Protein AF-I3S6Y7-F1 (afdb_monomer_lite)

Foldseek 3Di:
DDDDDDQDPPDDDDDDDDDDDPDDDDDDDDDDDDPDDDPPCVVVQVVCQVVFVFHKDKDKDWDWDWDCPDVPDDTDIDIKIKIKIKTFHNDQDPVVRGTDIDMDMDIDD

Radius of gyration: 18.27 Å; chains: 1; bounding box: 38×34×53 Å

Structure (mmCIF, N/CA/C/O backbone):
data_AF-I3S6Y7-F1
#
_entry.id   AF-I3S6Y7-F1
#
loop_
_atom_site.group_PDB
_atom_site.id
_atom_site.type_symbol
_atom_site.label_atom_id
_atom_site.label_alt_id
_atom_site.label_comp_id
_atom_site.label_asym_id
_atom_site.label_entity_id
_atom_site.label_seq_id
_atom_site.pdbx_PDB_ins_code
_atom_site.Cartn_x
_atom_site.Cartn_y
_atom_site.Cartn_z
_atom_site.occupancy
_atom_site.B_iso_or_equiv
_atom_site.auth_seq_id
_atom_site.auth_comp_id
_atom_site.auth_asym_id
_atom_site.auth_atom_id
_atom_site.pdbx_PDB_model_num
ATOM 1 N N . MET A 1 1 ? -1.030 -21.006 -26.468 1.00 32.84 1 MET A N 1
ATOM 2 C CA . MET A 1 1 ? -0.659 -21.327 -25.074 1.00 32.84 1 MET A CA 1
ATOM 3 C C . MET A 1 1 ? -0.646 -20.015 -24.320 1.00 32.84 1 MET A C 1
ATOM 5 O O . MET A 1 1 ? 0.262 -19.224 -24.532 1.00 32.84 1 MET A O 1
ATOM 9 N N . ASP A 1 2 ? -1.675 -19.762 -23.518 1.00 32.28 2 ASP A N 1
ATOM 10 C CA . ASP A 1 2 ? -1.794 -18.547 -22.711 1.00 32.28 2 ASP A CA 1
ATOM 11 C C . ASP A 1 2 ? -1.371 -18.863 -21.280 1.00 32.28 2 ASP A C 1
ATOM 13 O O . ASP A 1 2 ? -2.094 -19.508 -20.522 1.00 32.28 2 ASP A O 1
ATOM 17 N N . MET A 1 3 ? -0.164 -18.440 -20.925 1.00 36.00 3 MET A N 1
ATOM 18 C CA . MET A 1 3 ? 0.375 -18.588 -19.580 1.00 36.00 3 MET A CA 1
ATOM 19 C C . MET A 1 3 ? -0.052 -17.360 -18.767 1.00 36.00 3 MET A C 1
ATOM 21 O O . MET A 1 3 ? 0.572 -16.303 -18.838 1.00 36.00 3 MET A O 1
ATOM 25 N N . LYS A 1 4 ? -1.175 -17.467 -18.044 1.00 41.47 4 LYS A N 1
ATOM 26 C CA . LYS A 1 4 ? -1.657 -16.410 -17.143 1.00 41.47 4 LYS A CA 1
ATOM 27 C C . LYS A 1 4 ? -1.068 -16.626 -15.754 1.00 41.47 4 LYS A C 1
ATOM 29 O O . LYS A 1 4 ? -1.542 -17.474 -15.004 1.00 41.47 4 LYS A O 1
ATOM 34 N N . PHE A 1 5 ? -0.056 -15.841 -15.402 1.00 52.81 5 PHE A N 1
ATOM 35 C CA . PHE A 1 5 ? 0.326 -15.679 -14.005 1.00 52.81 5 PHE A CA 1
ATOM 36 C C . PHE A 1 5 ? -0.802 -14.904 -13.314 1.00 52.81 5 PHE A C 1
ATOM 38 O O . PHE A 1 5 ? -1.088 -13.760 -13.664 1.00 52.81 5 PHE A O 1
ATOM 45 N N . SER A 1 6 ? -1.512 -15.562 -12.400 1.00 57.75 6 SER A N 1
ATOM 46 C CA . SER A 1 6 ? -2.503 -14.924 -11.533 1.00 57.75 6 SER A CA 1
ATOM 47 C C . SER A 1 6 ? -1.855 -13.832 -10.670 1.00 57.75 6 SER A C 1
ATOM 49 O O . SER A 1 6 ? -0.631 -13.713 -10.613 1.00 57.75 6 SER A O 1
ATOM 51 N N . ILE A 1 7 ? -2.667 -13.053 -9.949 1.00 64.19 7 ILE A N 1
ATOM 52 C CA . ILE A 1 7 ? -2.174 -12.171 -8.883 1.00 64.19 7 ILE A CA 1
ATOM 53 C C . ILE A 1 7 ? -1.514 -13.067 -7.825 1.00 64.19 7 ILE A C 1
ATOM 55 O O . ILE A 1 7 ? -2.201 -13.739 -7.059 1.00 64.19 7 ILE A O 1
ATOM 59 N N . LEU A 1 8 ? -0.184 -13.143 -7.842 1.00 65.44 8 LEU A N 1
ATOM 60 C CA . LEU A 1 8 ? 0.592 -13.934 -6.895 1.00 65.44 8 LEU A CA 1
ATOM 61 C C . LEU A 1 8 ? 0.968 -13.033 -5.718 1.00 65.44 8 LEU A C 1
ATOM 63 O O . LEU A 1 8 ? 1.737 -12.088 -5.915 1.00 65.44 8 LEU A O 1
ATOM 67 N N . PRO A 1 9 ? 0.450 -13.283 -4.505 1.00 66.12 9 PRO A N 1
ATOM 68 C CA . PRO A 1 9 ? 0.912 -12.556 -3.338 1.00 66.12 9 PRO A CA 1
ATOM 69 C C . PRO A 1 9 ? 2.360 -12.971 -3.053 1.00 66.12 9 PRO A C 1
ATOM 71 O O . PRO A 1 9 ? 2.636 -14.126 -2.742 1.00 66.12 9 PRO A O 1
ATOM 74 N N . PHE A 1 10 ? 3.295 -12.036 -3.206 1.00 66.31 10 PHE A N 1
ATOM 75 C CA . PHE A 1 10 ? 4.732 -12.299 -3.055 1.00 66.31 10 PHE A CA 1
ATOM 76 C C . PHE A 1 10 ? 5.337 -11.648 -1.804 1.00 66.31 10 PHE A C 1
ATOM 78 O O . PHE A 1 10 ? 6.492 -11.910 -1.475 1.00 66.31 10 PHE A O 1
ATOM 85 N N . ALA A 1 11 ? 4.575 -10.805 -1.104 1.00 68.31 11 ALA A N 1
ATOM 86 C CA . ALA A 1 11 ? 4.994 -10.155 0.128 1.00 68.31 11 ALA A CA 1
ATOM 87 C C . ALA A 1 11 ? 3.795 -9.934 1.055 1.00 68.31 11 ALA A C 1
ATOM 89 O O . ALA A 1 11 ? 2.720 -9.533 0.612 1.00 68.31 11 ALA A O 1
ATOM 90 N N . PHE A 1 12 ? 4.014 -10.160 2.348 1.00 73.31 12 PHE A N 1
ATOM 91 C CA . PHE A 1 12 ? 3.071 -9.848 3.414 1.00 73.31 12 PHE A CA 1
ATOM 92 C C . PHE A 1 12 ? 3.807 -9.059 4.491 1.00 73.31 12 PHE A C 1
ATOM 94 O O . PHE A 1 12 ? 4.959 -9.355 4.808 1.00 73.31 12 PHE A O 1
ATOM 101 N N . SER A 1 13 ? 3.143 -8.057 5.050 1.00 72.44 13 SER A N 1
ATOM 102 C CA . SER A 1 13 ? 3.663 -7.275 6.164 1.00 72.44 13 SER A CA 1
ATOM 103 C C . SER A 1 13 ? 2.517 -6.959 7.112 1.00 72.44 13 SER A C 1
ATOM 105 O O . SER A 1 13 ? 1.436 -6.578 6.664 1.00 72.44 13 SER A O 1
ATOM 107 N N . ASN A 1 14 ? 2.764 -7.138 8.407 1.00 77.44 14 ASN A N 1
ATOM 108 C CA . ASN A 1 14 ? 1.854 -6.729 9.467 1.00 77.44 14 ASN A CA 1
ATOM 109 C C . ASN A 1 14 ? 2.458 -5.503 10.150 1.00 77.44 14 ASN A C 1
ATOM 111 O O . ASN A 1 14 ? 3.606 -5.544 10.594 1.00 77.44 14 ASN A O 1
ATOM 115 N N . GLY A 1 15 ? 1.693 -4.415 10.195 1.00 73.25 15 GLY A N 1
ATOM 116 C CA . GLY A 1 15 ? 2.075 -3.199 10.905 1.00 73.25 15 GLY A CA 1
ATOM 117 C C . GLY A 1 15 ? 1.716 -3.261 12.393 1.00 73.25 15 GLY A C 1
ATOM 118 O O . GLY A 1 15 ? 0.918 -4.111 12.795 1.00 73.25 15 GLY A O 1
ATOM 119 N N . PRO A 1 16 ? 2.286 -2.364 13.213 1.00 78.25 16 PRO A N 1
ATOM 120 C CA . PRO A 1 16 ? 1.849 -2.179 14.592 1.00 78.25 16 PRO A CA 1
ATOM 121 C C . PRO A 1 16 ? 0.417 -1.628 14.647 1.00 78.25 16 PRO A C 1
ATOM 123 O O . PRO A 1 16 ? -0.076 -1.051 13.675 1.00 78.25 16 PRO A O 1
ATOM 126 N N . GLU A 1 17 ? -0.237 -1.768 15.800 1.00 78.38 17 GLU A N 1
ATOM 127 C CA . GLU A 1 17 ? -1.492 -1.062 16.063 1.00 78.38 17 GLU A CA 1
ATOM 128 C C . GLU A 1 17 ? -1.253 0.452 16.038 1.00 78.38 17 GLU A C 1
ATOM 130 O O . GLU A 1 17 ? -0.288 0.961 16.612 1.00 78.38 17 GLU A O 1
ATOM 135 N N . LEU A 1 18 ? -2.128 1.171 15.338 1.00 77.62 18 LEU A N 1
ATOM 136 C CA . LEU A 1 18 ? -2.047 2.618 15.174 1.00 77.62 18 LEU A CA 1
ATOM 137 C C . LEU A 1 18 ? -3.211 3.267 15.920 1.00 77.62 18 LEU A C 1
ATOM 139 O O . LEU A 1 18 ? -4.355 2.831 15.789 1.00 77.62 18 LEU A O 1
ATOM 143 N N . TYR A 1 19 ? -2.921 4.319 16.684 1.00 76.81 19 TYR A N 1
ATOM 144 C CA . TYR A 1 19 ? -3.945 5.084 17.386 1.00 76.81 19 TYR A CA 1
ATOM 145 C C . TYR A 1 19 ? -4.429 6.239 16.511 1.00 76.81 19 TYR A C 1
ATOM 147 O O . TYR A 1 19 ? -3.633 7.061 16.054 1.00 76.81 19 TYR A O 1
ATOM 155 N N . ALA A 1 20 ? -5.737 6.289 16.271 1.00 75.69 20 ALA A N 1
ATOM 156 C CA . ALA A 1 20 ? -6.380 7.390 15.574 1.00 75.69 20 ALA A CA 1
ATOM 157 C C . ALA A 1 20 ? -6.928 8.394 16.597 1.00 75.69 20 ALA A C 1
ATOM 159 O O . ALA A 1 20 ? -7.723 8.036 17.464 1.00 75.69 20 ALA A O 1
ATOM 160 N N . GLU A 1 21 ? -6.520 9.655 16.481 1.00 73.50 21 GLU A N 1
ATOM 161 C CA . GLU A 1 21 ? -7.191 10.766 17.154 1.00 73.50 21 GLU A CA 1
ATOM 162 C C . GLU A 1 21 ? -8.603 10.989 16.586 1.00 73.50 21 GLU A C 1
ATOM 164 O O . GLU A 1 21 ? -8.972 10.464 15.531 1.00 73.50 21 GLU A O 1
ATOM 169 N N . SER A 1 22 ? -9.417 11.780 17.288 1.00 72.81 22 SER A N 1
ATOM 170 C CA . SER A 1 22 ? -10.763 12.124 16.830 1.00 72.81 22 SER A CA 1
ATOM 171 C C . SER A 1 22 ? -10.716 12.868 15.489 1.00 72.81 22 SER A C 1
ATOM 173 O O . SER A 1 22 ? -10.179 13.972 15.416 1.00 72.81 22 SER A O 1
ATOM 175 N N . GLY A 1 23 ? -11.328 12.299 14.448 1.00 72.25 23 GLY A N 1
ATOM 176 C CA . GLY A 1 23 ? -11.434 12.914 13.122 1.00 72.25 23 GLY A CA 1
ATOM 177 C C . GLY A 1 23 ? -10.680 12.151 12.032 1.00 72.25 23 GLY A C 1
ATOM 178 O O . GLY A 1 23 ? -10.493 10.938 12.113 1.00 72.25 23 GLY A O 1
ATOM 179 N N . LEU A 1 24 ? -10.288 12.861 10.969 1.00 70.50 24 LEU A N 1
ATOM 180 C CA . LEU A 1 24 ? -9.526 12.282 9.863 1.00 70.50 24 LEU A CA 1
ATOM 181 C C . LEU A 1 24 ? -8.052 12.157 10.265 1.00 70.50 24 LEU A C 1
ATOM 183 O O . LEU A 1 24 ? -7.345 13.158 10.360 1.00 70.50 24 LEU A O 1
ATOM 187 N N . THR A 1 25 ? -7.581 10.926 10.438 1.00 70.88 25 THR A N 1
ATOM 188 C CA . THR A 1 25 ? -6.164 10.623 10.672 1.00 70.88 25 THR A CA 1
ATOM 189 C C . THR A 1 25 ? -5.538 9.977 9.442 1.00 70.88 25 THR A C 1
ATOM 191 O O . THR A 1 25 ? -6.129 9.113 8.795 1.00 70.88 25 THR A O 1
ATOM 194 N N . VAL A 1 26 ? -4.332 10.429 9.091 1.00 72.44 26 VAL A N 1
ATOM 195 C CA . VAL A 1 26 ? -3.575 9.934 7.935 1.00 72.44 26 VAL A CA 1
ATOM 196 C C . VAL A 1 26 ? -2.313 9.254 8.442 1.00 72.44 26 VAL A C 1
ATOM 198 O O . VAL A 1 26 ? -1.473 9.892 9.072 1.00 72.44 26 VAL A O 1
ATOM 201 N N . PHE A 1 27 ? -2.163 7.968 8.133 1.00 72.56 27 PHE A N 1
ATOM 202 C CA . PHE A 1 27 ? -0.976 7.197 8.490 1.00 72.56 27 PHE A CA 1
ATOM 203 C C . PHE A 1 27 ? -0.057 7.049 7.270 1.00 72.56 27 PHE A C 1
ATOM 205 O O . PHE A 1 27 ? -0.488 6.498 6.252 1.00 72.56 27 PHE A O 1
ATOM 212 N N . PRO A 1 28 ? 1.200 7.526 7.329 1.00 70.31 28 PRO A N 1
ATOM 213 C CA . PRO A 1 28 ? 2.144 7.330 6.240 1.00 70.31 28 PRO A CA 1
ATOM 214 C C . PRO A 1 28 ? 2.603 5.868 6.207 1.00 70.31 28 PRO A C 1
ATOM 216 O O . PRO A 1 28 ? 3.238 5.382 7.140 1.00 70.31 28 PRO A O 1
ATOM 219 N N . LEU A 1 29 ? 2.309 5.170 5.110 1.00 67.44 29 LEU A N 1
ATOM 220 C CA . LEU A 1 29 ? 2.827 3.828 4.847 1.00 67.44 29 LEU A CA 1
ATOM 221 C C . LEU A 1 29 ? 4.055 3.925 3.940 1.00 67.44 29 LEU A C 1
ATOM 223 O O . LEU A 1 29 ? 3.993 4.522 2.864 1.00 67.44 29 LEU A O 1
ATOM 227 N N . GLN A 1 30 ? 5.167 3.333 4.373 1.00 66.12 30 GLN A N 1
ATOM 228 C CA . GLN A 1 30 ? 6.398 3.256 3.590 1.00 66.12 30 GLN A CA 1
ATOM 229 C C . GLN A 1 30 ? 6.565 1.844 3.039 1.00 66.12 30 GLN A C 1
ATOM 231 O O . GLN A 1 30 ? 6.491 0.860 3.773 1.00 66.12 30 GLN A O 1
ATOM 236 N N . LEU A 1 31 ? 6.780 1.754 1.731 1.00 66.19 31 LEU A N 1
ATOM 237 C CA . LEU A 1 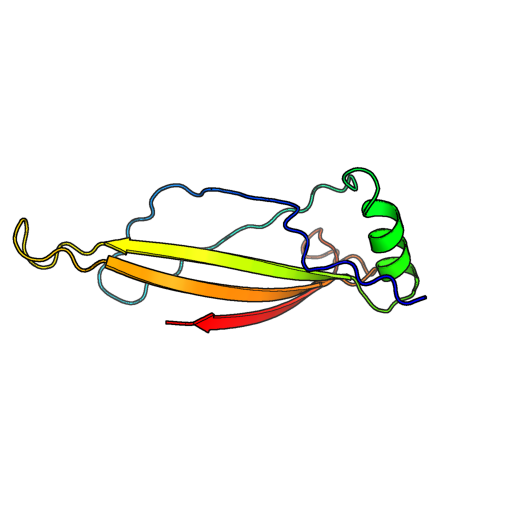31 ? 6.997 0.502 1.019 1.00 66.19 31 LEU A CA 1
ATOM 238 C C . LEU A 1 31 ? 8.353 0.581 0.333 1.00 66.19 31 LEU A C 1
ATOM 240 O O . LEU A 1 31 ? 8.561 1.411 -0.552 1.00 66.19 31 LEU A O 1
ATOM 244 N N . GLU A 1 32 ? 9.266 -0.293 0.740 1.00 61.62 32 GLU A N 1
ATOM 245 C CA . GLU A 1 32 ? 10.581 -0.415 0.126 1.00 61.62 32 GLU A CA 1
ATOM 246 C C . GLU A 1 32 ? 10.699 -1.741 -0.613 1.00 61.62 32 GLU A C 1
ATOM 248 O O . GLU A 1 32 ? 10.424 -2.812 -0.072 1.00 61.62 32 GLU A O 1
ATOM 253 N N . VAL A 1 33 ? 11.167 -1.669 -1.855 1.00 63.00 33 VAL A N 1
ATOM 254 C CA . VAL A 1 33 ? 11.537 -2.847 -2.634 1.00 63.00 33 VAL A CA 1
ATOM 255 C C . VAL A 1 33 ? 13.056 -2.946 -2.602 1.00 63.00 33 VAL A C 1
ATOM 257 O O . VAL A 1 33 ? 13.751 -2.137 -3.215 1.00 63.00 33 VAL A O 1
ATOM 260 N N . LYS A 1 34 ? 13.597 -3.929 -1.874 1.00 57.69 34 LYS A N 1
ATOM 261 C CA . LYS A 1 34 ? 15.031 -4.235 -1.949 1.00 57.69 34 LYS A CA 1
ATOM 262 C C . LYS A 1 34 ? 15.308 -5.043 -3.213 1.00 57.69 34 LYS A C 1
ATOM 264 O O . LYS A 1 34 ? 14.629 -6.015 -3.513 1.00 57.69 34 LYS A O 1
ATOM 269 N N . ASN A 1 35 ? 16.343 -4.610 -3.922 1.00 52.44 35 ASN A N 1
ATOM 270 C CA . ASN A 1 35 ? 16.687 -4.887 -5.319 1.00 52.44 35 ASN A CA 1
ATOM 271 C C . ASN A 1 35 ? 16.983 -6.356 -5.703 1.00 52.44 35 ASN A C 1
ATOM 273 O O . ASN A 1 35 ? 17.607 -6.589 -6.734 1.00 52.44 35 ASN A O 1
ATOM 277 N N . LYS A 1 36 ? 16.620 -7.354 -4.886 1.00 53.44 36 LYS A N 1
ATOM 278 C CA . LYS A 1 36 ? 16.832 -8.759 -5.240 1.00 53.44 36 LYS A CA 1
ATOM 279 C C . LYS A 1 36 ? 15.516 -9.399 -5.661 1.00 53.44 36 LYS A C 1
ATOM 281 O O . LYS A 1 36 ? 14.656 -9.594 -4.802 1.00 53.44 36 LYS A O 1
ATOM 286 N N . PRO A 1 37 ? 15.356 -9.753 -6.948 1.00 51.81 37 PRO A N 1
ATOM 287 C CA . PRO A 1 37 ? 14.236 -10.575 -7.360 1.00 51.81 37 PRO A CA 1
ATOM 288 C C . PRO A 1 37 ? 14.180 -11.857 -6.522 1.00 51.81 37 PRO A C 1
ATOM 290 O O . PRO A 1 37 ? 15.158 -12.604 -6.455 1.00 51.81 37 PRO A O 1
ATOM 293 N N . MET A 1 38 ? 13.039 -12.121 -5.885 1.00 52.69 38 MET A N 1
ATOM 294 C CA . MET A 1 38 ? 12.779 -13.442 -5.317 1.00 52.69 38 MET A CA 1
ATOM 295 C C . MET A 1 38 ? 12.660 -14.452 -6.469 1.00 52.69 38 MET A C 1
ATOM 297 O O . MET A 1 38 ? 12.093 -14.151 -7.523 1.00 52.69 38 MET A O 1
ATOM 301 N N . TYR A 1 39 ? 13.293 -15.612 -6.285 1.00 49.06 39 TYR A N 1
ATOM 302 C CA . TYR A 1 39 ? 13.563 -16.626 -7.309 1.00 49.06 39 TYR A CA 1
ATOM 303 C C . TYR A 1 39 ? 12.380 -16.911 -8.260 1.00 49.06 39 TYR A C 1
ATOM 305 O O . TYR A 1 39 ? 11.230 -17.023 -7.845 1.00 49.06 39 TYR A O 1
ATOM 313 N N . GLY A 1 40 ? 12.688 -17.061 -9.554 1.00 56.44 40 GLY A N 1
ATOM 314 C CA . GLY A 1 40 ? 11.760 -17.480 -10.616 1.00 56.44 40 GLY A CA 1
ATOM 315 C C . GLY A 1 40 ? 10.954 -16.345 -11.259 1.00 56.44 40 GLY A C 1
ATOM 316 O O . GLY A 1 40 ? 10.990 -16.190 -12.477 1.00 56.44 40 GLY A O 1
ATOM 317 N N . ALA A 1 41 ? 10.284 -15.509 -10.462 1.00 58.28 41 ALA A N 1
ATOM 318 C CA . ALA A 1 41 ? 9.444 -14.412 -10.969 1.00 58.28 41 ALA A CA 1
ATOM 319 C C . ALA A 1 41 ? 10.249 -13.165 -11.383 1.00 58.28 41 ALA A C 1
ATOM 321 O O . ALA A 1 41 ? 9.820 -12.379 -12.226 1.00 58.28 41 ALA A O 1
ATOM 322 N N . GLY A 1 42 ? 11.452 -13.017 -10.828 1.00 62.53 42 GLY A N 1
ATOM 323 C CA . GLY A 1 42 ? 12.314 -11.860 -11.030 1.00 62.53 42 GLY A CA 1
ATOM 324 C C . GLY A 1 42 ? 12.682 -11.520 -12.462 1.00 62.53 42 GLY A C 1
ATOM 325 O O . GLY A 1 42 ? 12.630 -10.357 -12.842 1.00 62.53 42 GLY A O 1
ATOM 326 N N . ARG A 1 43 ? 13.040 -12.532 -13.260 1.00 67.50 43 ARG A N 1
ATOM 327 C CA . ARG A 1 43 ? 13.502 -12.309 -14.634 1.00 67.50 43 ARG A CA 1
ATOM 328 C C . ARG A 1 43 ? 12.378 -11.794 -15.528 1.00 67.50 43 ARG A C 1
ATOM 330 O O . ARG A 1 43 ? 12.597 -10.884 -16.305 1.00 67.50 43 ARG A O 1
ATOM 337 N N . SER A 1 44 ? 11.156 -12.294 -15.342 1.00 68.94 44 SER A N 1
ATOM 338 C CA . SER A 1 44 ? 9.986 -11.782 -16.066 1.00 68.94 44 SER A CA 1
ATOM 339 C C . SER A 1 44 ? 9.625 -10.349 -15.652 1.00 68.94 44 SER A C 1
ATOM 341 O O . SER A 1 44 ? 9.200 -9.554 -16.489 1.00 68.94 44 SER A O 1
ATOM 343 N N . MET A 1 45 ? 9.814 -10.001 -14.375 1.00 71.06 45 MET A N 1
ATOM 344 C CA . MET A 1 45 ? 9.637 -8.628 -13.891 1.00 71.06 45 MET A CA 1
ATOM 345 C C . MET A 1 45 ? 10.700 -7.680 -14.461 1.00 71.06 45 MET A C 1
ATOM 347 O O . MET A 1 45 ? 10.371 -6.564 -14.857 1.00 71.06 45 MET A O 1
ATOM 351 N N . GLU A 1 46 ? 11.952 -8.134 -14.532 1.00 72.12 46 GLU A N 1
ATOM 352 C CA . GLU A 1 46 ? 13.070 -7.406 -15.139 1.00 72.12 46 GLU A CA 1
ATOM 353 C C . GLU A 1 46 ? 12.849 -7.207 -16.644 1.00 72.12 46 GLU A C 1
ATOM 355 O O . GLU A 1 46 ? 12.910 -6.078 -17.124 1.00 72.12 46 GLU A O 1
ATOM 360 N N . ASP A 1 47 ? 12.423 -8.255 -17.353 1.00 73.44 47 ASP A N 1
ATOM 361 C CA . ASP A 1 47 ? 12.034 -8.175 -18.760 1.00 73.44 47 ASP A CA 1
ATOM 362 C C . ASP A 1 47 ? 10.896 -7.154 -18.961 1.00 73.44 47 ASP A C 1
ATOM 364 O O . ASP A 1 47 ? 10.968 -6.309 -19.850 1.00 73.44 47 ASP A O 1
ATOM 368 N N . MET A 1 48 ? 9.851 -7.150 -18.121 1.00 72.25 48 MET A N 1
ATOM 369 C CA . MET A 1 48 ? 8.763 -6.157 -18.209 1.00 72.25 48 MET A CA 1
ATOM 370 C C . MET A 1 48 ? 9.243 -4.709 -18.018 1.00 72.25 48 MET A C 1
ATOM 372 O O . MET A 1 48 ? 8.729 -3.795 -18.678 1.00 72.25 48 MET A O 1
ATOM 376 N N . LEU A 1 49 ? 10.234 -4.491 -17.150 1.00 73.31 49 LEU A N 1
ATOM 377 C CA . LEU A 1 49 ? 10.883 -3.190 -16.985 1.00 73.31 49 LEU A CA 1
ATOM 378 C C . LEU A 1 49 ? 11.726 -2.826 -18.218 1.00 73.31 49 LEU A C 1
ATOM 380 O O . LEU A 1 49 ? 11.679 -1.678 -18.669 1.00 73.31 49 LEU A O 1
ATOM 384 N N . ASP A 1 50 ? 12.443 -3.789 -18.794 1.00 72.69 50 ASP A N 1
ATOM 385 C CA . ASP A 1 50 ? 13.311 -3.603 -19.958 1.00 72.69 50 ASP A CA 1
ATOM 386 C C . ASP A 1 50 ? 12.548 -3.385 -21.268 1.00 72.69 50 ASP A C 1
ATOM 388 O O . ASP A 1 50 ? 12.948 -2.544 -22.074 1.00 72.69 50 ASP A O 1
ATOM 392 N N . PHE A 1 51 ? 11.401 -4.043 -21.448 1.00 69.25 51 PHE A N 1
ATOM 393 C CA . PHE A 1 51 ? 10.498 -3.850 -22.587 1.00 69.25 51 PHE A CA 1
ATOM 394 C C . PHE A 1 51 ? 9.724 -2.520 -22.536 1.00 69.25 51 PHE A C 1
ATOM 396 O O . PHE A 1 51 ? 8.879 -2.269 -23.397 1.00 69.25 51 PHE A O 1
ATOM 403 N N . GLY A 1 52 ? 9.967 -1.667 -21.532 1.00 66.38 52 GLY A N 1
ATOM 404 C CA . GLY A 1 52 ? 9.401 -0.318 -21.439 1.00 66.38 52 GLY A CA 1
ATOM 405 C C . GLY A 1 52 ? 7.898 -0.263 -21.143 1.00 66.38 52 GLY A C 1
ATOM 406 O O . GLY A 1 52 ? 7.334 0.827 -21.065 1.00 66.38 52 GLY A O 1
ATOM 407 N N . ARG A 1 53 ? 7.246 -1.416 -20.941 1.00 68.94 53 ARG A N 1
ATOM 408 C CA . ARG A 1 53 ? 5.819 -1.507 -20.579 1.00 68.94 53 ARG A CA 1
ATOM 409 C C . ARG A 1 53 ? 5.573 -1.168 -19.107 1.00 68.94 53 ARG A C 1
ATOM 411 O O . ARG A 1 53 ? 4.448 -0.844 -18.737 1.00 68.94 53 ARG A O 1
ATOM 418 N N . GLY A 1 54 ? 6.636 -1.184 -18.301 1.00 74.00 54 GLY A N 1
ATOM 419 C CA . GLY A 1 54 ? 6.580 -0.964 -16.863 1.00 74.00 54 GLY A CA 1
ATOM 420 C C . GLY A 1 54 ? 6.120 -2.211 -16.114 1.00 74.00 54 GLY A C 1
ATOM 421 O O . GLY A 1 54 ? 5.563 -3.141 -16.696 1.00 74.00 54 GLY A O 1
ATOM 422 N N . LEU A 1 55 ? 6.374 -2.229 -14.809 1.00 78.44 55 LEU A N 1
ATOM 423 C CA . LEU A 1 55 ? 6.008 -3.335 -13.930 1.00 78.44 55 LEU A CA 1
ATOM 424 C C . LEU A 1 55 ? 4.832 -2.914 -13.039 1.00 78.44 55 LEU A C 1
ATOM 426 O O . LEU A 1 55 ? 5.031 -2.101 -12.131 1.00 78.44 55 LEU A O 1
ATOM 430 N N . PRO A 1 56 ? 3.609 -3.415 -13.291 1.00 78.00 56 PRO A N 1
ATOM 431 C CA . PRO A 1 56 ? 2.469 -3.156 -12.426 1.00 78.00 56 PRO A CA 1
ATOM 432 C C . PRO A 1 56 ? 2.522 -4.044 -11.176 1.00 78.00 56 PRO A C 1
ATOM 434 O O . PRO A 1 56 ? 2.671 -5.260 -11.264 1.00 78.00 56 PRO A O 1
ATOM 437 N N . ILE A 1 57 ? 2.348 -3.432 -10.009 1.00 78.31 57 ILE A N 1
ATOM 438 C CA . ILE A 1 57 ? 2.215 -4.091 -8.711 1.00 78.31 57 ILE A CA 1
ATOM 439 C C . ILE A 1 57 ? 0.897 -3.644 -8.083 1.00 78.31 57 ILE A C 1
ATOM 441 O O . ILE A 1 57 ? 0.596 -2.451 -8.030 1.00 78.31 57 ILE A O 1
ATOM 445 N N . LEU A 1 58 ? 0.112 -4.606 -7.600 1.00 80.75 58 LEU A N 1
ATOM 446 C CA . LEU A 1 58 ? -1.071 -4.344 -6.788 1.00 80.75 58 LEU A CA 1
ATOM 447 C C . LEU A 1 58 ? -0.683 -4.431 -5.312 1.00 80.75 58 LEU A C 1
ATOM 449 O O . LEU A 1 58 ? -0.194 -5.461 -4.854 1.00 80.75 58 LEU A O 1
ATOM 453 N N . ILE A 1 59 ? -0.918 -3.353 -4.574 1.00 80.12 59 ILE A N 1
ATOM 454 C CA . ILE A 1 59 ? -0.724 -3.280 -3.130 1.00 80.12 59 ILE A CA 1
ATOM 455 C C . ILE A 1 59 ? -2.103 -3.243 -2.492 1.00 80.12 59 ILE A C 1
ATOM 457 O O . ILE A 1 59 ? -2.874 -2.310 -2.717 1.00 80.12 59 ILE A O 1
ATOM 461 N N . GLN A 1 60 ? -2.404 -4.265 -1.702 1.00 82.69 60 GLN A N 1
ATOM 462 C CA . GLN A 1 60 ? -3.650 -4.356 -0.963 1.00 82.69 60 GLN A CA 1
ATOM 463 C C . GLN A 1 60 ? -3.363 -4.142 0.521 1.00 82.69 60 GLN A C 1
ATOM 465 O O . GLN A 1 60 ? -2.612 -4.901 1.132 1.00 82.69 60 GLN A O 1
ATOM 470 N N . VAL A 1 61 ? -3.980 -3.120 1.103 1.00 80.06 61 VAL A N 1
ATOM 471 C CA . VAL A 1 61 ? -3.894 -2.820 2.532 1.00 80.06 61 VAL A CA 1
ATOM 472 C C . VAL A 1 61 ? -5.254 -3.099 3.149 1.00 80.06 61 VAL A C 1
ATOM 474 O O . VAL A 1 61 ? -6.267 -2.565 2.702 1.00 80.06 61 VAL A O 1
ATOM 477 N N . THR A 1 62 ? -5.277 -3.946 4.173 1.00 82.88 62 THR A N 1
ATOM 478 C CA . THR A 1 62 ? -6.482 -4.203 4.967 1.00 82.88 62 THR A CA 1
ATOM 479 C C . THR A 1 62 ? -6.269 -3.588 6.338 1.00 82.88 62 THR A C 1
ATOM 481 O O . THR A 1 62 ? -5.387 -4.022 7.074 1.00 82.88 62 THR A O 1
ATOM 484 N N . LEU A 1 63 ? -7.053 -2.567 6.669 1.00 76.94 63 LEU A N 1
ATOM 485 C CA . LEU A 1 63 ? -7.029 -1.913 7.970 1.00 76.94 63 LEU A CA 1
ATOM 486 C C . LEU A 1 63 ? -8.279 -2.332 8.739 1.00 76.94 63 LEU A C 1
ATOM 488 O O . LEU A 1 63 ? -9.392 -2.194 8.239 1.00 76.94 63 LEU A O 1
ATOM 492 N N . SER A 1 64 ? -8.096 -2.838 9.954 1.00 80.62 64 SER A N 1
ATOM 493 C CA . SER A 1 64 ? -9.208 -3.096 10.868 1.00 80.62 64 SER A CA 1
ATOM 494 C C . SER A 1 64 ? -9.118 -2.109 12.020 1.00 80.62 64 SER A C 1
ATOM 496 O O . SER A 1 64 ? -8.099 -2.069 12.702 1.00 80.62 64 SER A O 1
ATOM 498 N N . SER A 1 65 ? -10.155 -1.305 12.223 1.00 77.38 65 SER A N 1
ATOM 499 C CA . SER A 1 65 ? -10.232 -0.335 13.315 1.00 77.38 65 SER A CA 1
ATOM 500 C C . SER A 1 65 ? -11.350 -0.715 14.277 1.00 77.38 65 SER A C 1
ATOM 502 O O . SER A 1 65 ? -12.398 -1.225 13.881 1.00 77.38 65 SER A O 1
ATOM 504 N N . SER A 1 66 ? -11.108 -0.494 15.565 1.00 78.00 66 SER A N 1
ATOM 505 C CA . SER A 1 66 ? -12.086 -0.679 16.631 1.00 78.00 66 SER A CA 1
ATOM 506 C C . SER A 1 66 ? -12.160 0.621 17.412 1.00 78.00 66 SER A C 1
ATOM 508 O O . SER A 1 66 ? -11.140 1.081 17.916 1.00 78.00 66 SER A O 1
ATOM 510 N N . PHE A 1 67 ? -13.349 1.208 17.514 1.00 74.75 67 PHE A N 1
ATOM 511 C CA . PHE A 1 67 ? -13.555 2.436 18.282 1.00 74.75 67 PHE A CA 1
ATOM 512 C C . PHE A 1 67 ? -14.254 2.110 19.600 1.00 74.75 67 PHE A C 1
ATOM 514 O O . PHE A 1 67 ? -15.176 1.300 19.626 1.00 74.75 67 PHE A O 1
ATOM 521 N N . GLU A 1 68 ? -13.843 2.742 20.696 1.00 74.12 68 GLU A N 1
ATOM 522 C CA . GLU A 1 68 ? -14.560 2.661 21.971 1.00 74.12 68 GLU A CA 1
ATOM 523 C C . GLU A 1 68 ? -15.372 3.947 22.159 1.00 74.12 68 GLU A C 1
ATOM 525 O O . GLU A 1 68 ? -14.893 4.931 22.711 1.00 74.12 68 GLU A O 1
ATOM 530 N N . VAL A 1 69 ? -16.602 3.961 21.631 1.00 64.25 69 VAL A N 1
ATOM 531 C CA . VAL A 1 69 ? -17.496 5.139 21.697 1.00 64.25 69 VAL A CA 1
ATOM 532 C C . VAL A 1 69 ? -18.105 5.286 23.096 1.00 64.25 69 VAL A C 1
ATOM 534 O O . VAL A 1 69 ? -18.266 6.392 23.602 1.00 64.25 69 VAL A O 1
ATOM 537 N N . VAL A 1 70 ? -18.410 4.153 23.734 1.00 72.31 70 VAL A N 1
ATOM 538 C CA . VAL A 1 70 ? -18.779 4.049 25.149 1.00 72.31 70 VAL A CA 1
ATOM 539 C C . VAL A 1 70 ? -17.933 2.921 25.734 1.00 72.31 70 VAL A C 1
ATOM 541 O O . VAL A 1 70 ? -18.091 1.781 25.272 1.00 72.31 70 VAL A O 1
ATOM 544 N N . PRO A 1 71 ? -17.042 3.195 26.709 1.00 60.72 71 PRO A N 1
ATOM 545 C CA . PRO A 1 71 ? -16.226 2.160 27.327 1.00 60.72 71 PRO A CA 1
ATOM 546 C C . PRO A 1 71 ? -17.122 0.995 27.768 1.00 60.72 71 PRO A C 1
ATOM 548 O O . PRO A 1 71 ? -18.082 1.190 28.509 1.00 60.72 71 PRO A O 1
ATOM 551 N N . ALA A 1 72 ? -16.828 -0.203 27.256 1.00 63.94 72 ALA A N 1
ATOM 552 C CA . ALA A 1 72 ? -17.508 -1.473 27.546 1.00 63.94 72 ALA A CA 1
ATOM 553 C C . ALA A 1 72 ? -18.902 -1.760 26.930 1.00 63.94 72 ALA A C 1
ATOM 555 O O . ALA A 1 72 ? -19.390 -2.870 27.134 1.00 63.94 72 ALA A O 1
ATOM 556 N N . LEU A 1 73 ? -19.524 -0.870 26.142 1.00 65.69 73 LEU A N 1
ATOM 557 C CA . LEU A 1 73 ? -20.900 -1.092 25.635 1.00 65.69 73 LEU A CA 1
ATOM 558 C C . LEU A 1 73 ? -20.999 -1.315 24.120 1.00 65.69 73 LEU A C 1
ATOM 560 O O . LEU A 1 73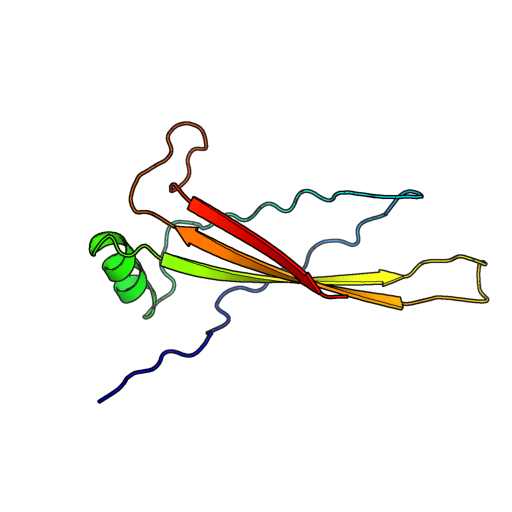 ? -21.723 -2.202 23.673 1.00 65.69 73 LEU A O 1
ATOM 564 N N . VAL A 1 74 ? -20.269 -0.535 23.318 1.00 65.94 74 VAL A N 1
ATOM 565 C CA . VAL A 1 74 ? -20.353 -0.594 21.850 1.00 65.94 74 VAL A CA 1
ATOM 566 C C . VAL A 1 74 ? -18.947 -0.502 21.263 1.00 65.94 74 VAL A C 1
ATOM 568 O O . VAL A 1 74 ? -18.284 0.526 21.384 1.00 65.94 74 VAL A 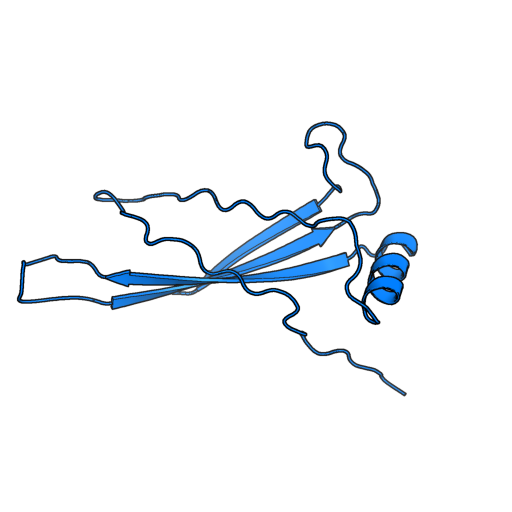O 1
ATOM 571 N N . LYS A 1 75 ? -18.496 -1.600 20.642 1.00 70.62 75 LYS A N 1
ATOM 572 C CA . LYS A 1 75 ? -17.182 -1.738 19.990 1.00 70.62 75 LYS A CA 1
ATOM 573 C C . LYS A 1 75 ? -17.356 -1.967 18.485 1.00 70.62 75 LYS A C 1
ATOM 575 O O . LYS A 1 75 ? -17.242 -3.109 18.033 1.00 70.62 75 LYS A O 1
ATOM 580 N N . PRO A 1 76 ? -17.713 -0.934 17.701 1.00 72.31 76 PRO A N 1
ATOM 581 C CA . PRO A 1 76 ? -17.843 -1.074 16.262 1.00 72.31 76 PRO A CA 1
ATOM 582 C C . PRO A 1 76 ? -16.476 -1.409 15.666 1.00 72.31 76 PRO A C 1
ATOM 584 O O . PRO A 1 76 ? -15.483 -0.729 15.932 1.00 72.31 76 PRO A O 1
ATOM 587 N N . LYS A 1 77 ? -16.447 -2.476 14.867 1.00 78.44 77 LYS A N 1
ATOM 588 C CA . LYS A 1 77 ? -15.289 -2.861 14.067 1.00 78.44 77 LYS A CA 1
ATOM 589 C C . LYS A 1 77 ? -15.525 -2.421 12.634 1.00 78.44 77 LYS A C 1
ATOM 591 O O . LYS A 1 77 ? -16.536 -2.796 12.044 1.00 78.44 77 LYS A O 1
ATOM 596 N N . PHE A 1 78 ? -14.590 -1.663 12.085 1.00 76.25 78 PHE A N 1
ATOM 597 C CA . PHE A 1 78 ? -14.604 -1.273 10.684 1.00 76.25 78 PHE A CA 1
ATOM 598 C C . PHE A 1 78 ? -13.454 -1.962 9.967 1.00 76.25 78 PHE A C 1
ATOM 600 O O . PHE A 1 78 ? -12.332 -2.020 10.471 1.00 76.25 78 PHE A O 1
ATOM 607 N N . HIS A 1 79 ? -13.748 -2.494 8.786 1.00 82.69 79 HIS A N 1
ATOM 608 C CA . HIS A 1 79 ? -12.761 -3.104 7.913 1.00 82.69 79 HIS A CA 1
ATOM 609 C C . HIS A 1 79 ? -12.645 -2.239 6.669 1.00 82.69 79 HIS A C 1
ATOM 611 O O . HIS A 1 79 ? -13.557 -2.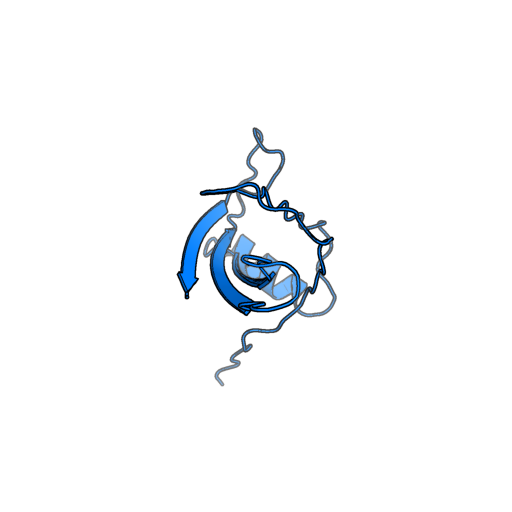187 5.856 1.00 82.69 79 HIS A O 1
ATOM 617 N N . HIS A 1 80 ? -11.518 -1.557 6.527 1.00 80.62 80 HIS A N 1
ATOM 618 C CA . HIS A 1 80 ? -11.220 -0.764 5.348 1.00 80.62 80 HIS A CA 1
ATOM 619 C C . HIS A 1 80 ? -10.255 -1.537 4.465 1.00 80.62 80 HIS A C 1
ATOM 621 O O . HIS A 1 80 ? -9.229 -2.041 4.931 1.00 80.62 80 HIS A O 1
ATOM 627 N N . ARG A 1 81 ? -10.563 -1.607 3.173 1.00 84.00 81 ARG A N 1
ATOM 628 C CA . ARG A 1 81 ? -9.681 -2.211 2.179 1.00 84.00 81 ARG A CA 1
ATOM 629 C C . ARG A 1 81 ? -9.248 -1.142 1.196 1.00 84.00 81 ARG A C 1
ATOM 631 O O . ARG A 1 81 ? 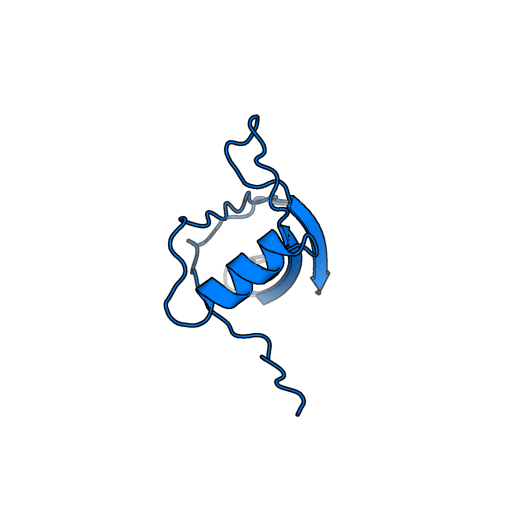-10.078 -0.536 0.521 1.00 84.00 81 ARG A O 1
ATOM 638 N N . VAL A 1 82 ? -7.945 -0.921 1.111 1.00 83.44 82 VAL A N 1
ATOM 639 C CA . VAL A 1 82 ? -7.341 -0.005 0.147 1.00 83.44 82 VAL A CA 1
ATOM 640 C C . VAL A 1 82 ? -6.603 -0.824 -0.894 1.00 83.44 82 VAL A C 1
ATOM 642 O O . VAL A 1 82 ? -5.768 -1.663 -0.560 1.00 83.44 82 VAL A O 1
ATOM 645 N N . GLU A 1 83 ? -6.908 -0.568 -2.159 1.00 86.12 83 GLU A N 1
ATOM 646 C CA . GLU A 1 83 ? -6.220 -1.174 -3.291 1.00 86.12 83 GLU A CA 1
ATOM 647 C C . GLU A 1 83 ? -5.482 -0.089 -4.067 1.00 86.12 83 GLU A C 1
ATOM 649 O O . GLU A 1 83 ? -6.084 0.858 -4.578 1.00 86.12 83 GLU A O 1
ATOM 654 N N . CYS A 1 84 ? -4.162 -0.222 -4.140 1.00 81.56 84 CYS A N 1
ATOM 655 C CA . CYS A 1 84 ? -3.282 0.686 -4.854 1.00 81.56 84 CYS A CA 1
ATOM 656 C C . CYS A 1 84 ? -2.597 -0.049 -5.999 1.00 81.56 84 CYS A C 1
ATOM 658 O O . CYS A 1 84 ? -1.894 -1.034 -5.788 1.00 81.56 84 CYS A O 1
ATOM 660 N N . ILE A 1 85 ? -2.757 0.461 -7.215 1.00 84.31 85 ILE A N 1
ATOM 661 C CA . ILE A 1 85 ? -1.992 0.012 -8.376 1.00 84.31 85 ILE A CA 1
ATOM 662 C C . ILE A 1 85 ? -0.779 0.928 -8.497 1.00 84.31 85 ILE A C 1
ATOM 664 O O . ILE A 1 85 ? -0.929 2.142 -8.636 1.00 84.31 85 ILE A O 1
ATOM 668 N N . VAL A 1 86 ? 0.417 0.347 -8.447 1.00 82.44 86 VAL A N 1
ATOM 669 C CA . VAL A 1 86 ? 1.696 1.038 -8.625 1.00 82.44 86 VAL A CA 1
ATOM 670 C C . VAL A 1 86 ? 2.350 0.521 -9.896 1.00 82.44 86 VAL A C 1
ATOM 672 O O . VAL A 1 86 ? 2.553 -0.677 -10.044 1.00 82.44 86 VAL A O 1
ATOM 675 N N . VAL A 1 87 ? 2.690 1.412 -10.821 1.00 82.62 87 VAL A N 1
ATOM 676 C CA . VAL A 1 87 ? 3.380 1.056 -12.065 1.00 82.62 87 VAL A CA 1
ATOM 677 C C . VAL A 1 87 ? 4.793 1.610 -12.018 1.00 82.62 87 VAL A C 1
ATOM 679 O O . VAL A 1 87 ? 4.984 2.827 -12.095 1.00 82.62 87 VAL A O 1
ATOM 682 N N . PHE A 1 88 ? 5.775 0.717 -11.905 1.00 79.06 88 PHE A N 1
ATOM 683 C CA . PHE A 1 88 ? 7.192 1.065 -11.940 1.00 79.06 88 PHE A CA 1
ATOM 684 C C . PHE A 1 88 ? 7.674 1.258 -13.372 1.00 79.06 88 PHE A C 1
ATOM 686 O O . PHE A 1 88 ? 7.307 0.515 -14.284 1.00 79.06 88 PHE A O 1
ATOM 693 N N . LYS A 1 89 ? 8.531 2.255 -13.560 1.00 77.62 89 LYS A N 1
ATOM 694 C CA . LYS A 1 89 ? 9.245 2.531 -14.803 1.00 77.62 89 LYS A CA 1
ATOM 695 C C . LYS A 1 89 ? 10.728 2.245 -14.592 1.00 77.62 89 LYS A C 1
ATOM 697 O O . LYS A 1 89 ? 11.260 2.444 -13.505 1.00 77.62 89 LYS A O 1
ATOM 702 N N . LYS A 1 90 ? 11.418 1.867 -15.670 1.00 71.75 90 LYS A N 1
ATOM 703 C CA . LYS A 1 90 ? 12.871 1.631 -15.666 1.00 71.75 90 LYS A CA 1
ATOM 704 C C . LYS A 1 90 ? 13.688 2.866 -15.263 1.00 71.75 90 LYS A C 1
ATOM 706 O O . LYS A 1 90 ? 14.808 2.743 -14.776 1.00 71.75 90 LYS A O 1
ATOM 711 N N . THR A 1 91 ? 13.159 4.067 -15.487 1.00 76.00 91 THR A N 1
ATOM 712 C CA . THR A 1 91 ? 13.876 5.309 -15.197 1.00 76.00 91 THR A CA 1
ATOM 713 C C . THR A 1 91 ? 14.068 5.507 -13.696 1.00 76.00 91 THR A C 1
ATOM 715 O O . THR A 1 91 ? 13.131 5.417 -12.906 1.00 76.00 91 THR A O 1
ATOM 718 N N . TYR A 1 92 ? 15.301 5.811 -13.295 1.00 71.00 92 TYR A N 1
ATOM 719 C CA . TYR A 1 92 ? 15.633 6.066 -11.898 1.00 71.00 92 TYR A CA 1
ATOM 720 C C . TYR A 1 92 ? 15.296 7.507 -11.509 1.00 71.00 92 TYR A C 1
ATOM 722 O O . TYR A 1 92 ? 15.740 8.464 -12.150 1.00 71.00 92 TYR A O 1
ATOM 730 N N . ASN A 1 93 ? 14.531 7.670 -10.435 1.00 69.38 93 ASN A N 1
ATOM 731 C CA . ASN A 1 93 ? 14.216 8.961 -9.855 1.00 69.38 93 ASN A CA 1
ATOM 732 C C . ASN A 1 93 ? 15.294 9.358 -8.838 1.00 69.38 93 ASN A C 1
ATOM 734 O O . ASN A 1 93 ? 15.270 8.946 -7.678 1.00 69.38 93 ASN A O 1
ATOM 738 N N . LYS A 1 94 ? 16.221 10.219 -9.272 1.00 70.69 94 LYS A N 1
ATOM 739 C CA . LYS A 1 94 ? 17.331 10.714 -8.441 1.00 70.69 94 LYS A CA 1
ATOM 740 C C . LYS A 1 94 ? 16.875 11.491 -7.200 1.00 70.69 94 LYS A C 1
ATOM 742 O O . LYS A 1 94 ? 17.608 11.519 -6.224 1.00 70.69 94 LYS A O 1
ATOM 747 N N . LYS A 1 95 ? 15.686 12.109 -7.218 1.00 73.56 95 LYS A N 1
ATOM 748 C CA . LYS A 1 95 ? 15.176 12.923 -6.098 1.00 73.56 95 LYS A CA 1
ATOM 749 C C . LYS A 1 95 ? 14.725 12.066 -4.915 1.00 73.56 95 LYS A C 1
ATOM 751 O O . LYS A 1 95 ? 14.896 12.462 -3.771 1.00 73.56 95 LYS A O 1
ATOM 756 N N . HIS A 1 96 ? 14.134 10.911 -5.206 1.00 66.44 96 HIS A N 1
ATOM 757 C CA . HIS A 1 96 ? 13.557 10.016 -4.200 1.00 66.44 96 HIS A CA 1
ATOM 758 C C . HIS A 1 96 ? 14.376 8.738 -4.003 1.00 66.44 96 HIS A C 1
ATOM 760 O O . HIS A 1 96 ? 13.925 7.828 -3.317 1.00 66.44 96 HIS A O 1
ATOM 766 N N . HIS A 1 97 ? 15.561 8.6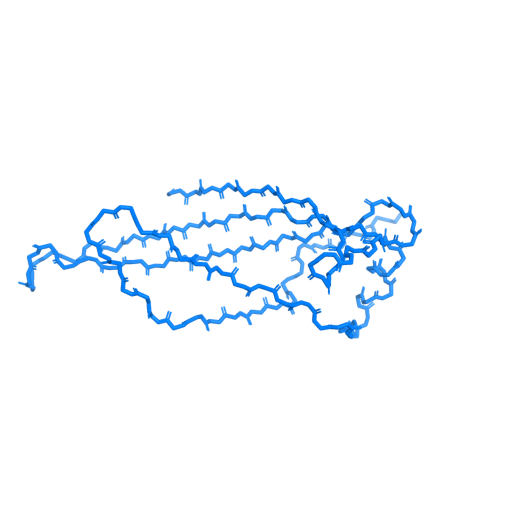65 -4.622 1.00 66.50 97 HIS A N 1
ATOM 767 C CA . HIS A 1 97 ? 16.438 7.495 -4.617 1.00 66.50 97 HIS A CA 1
ATOM 768 C C . HIS A 1 97 ? 15.720 6.172 -4.961 1.00 66.50 97 HIS A C 1
ATOM 770 O O . HIS A 1 97 ? 16.113 5.099 -4.506 1.00 66.50 97 HIS A O 1
ATOM 776 N N . SER A 1 98 ? 14.683 6.237 -5.798 1.00 67.56 98 SER A N 1
ATOM 777 C CA . SER A 1 98 ? 13.789 5.122 -6.118 1.00 67.56 98 SER A CA 1
ATOM 778 C C . SER A 1 98 ? 13.551 5.009 -7.625 1.00 67.56 98 SER A C 1
ATOM 780 O O . SER A 1 98 ? 13.892 5.909 -8.393 1.00 67.56 98 SER A O 1
ATOM 782 N N . GLN A 1 99 ? 12.978 3.896 -8.089 1.00 74.06 99 GLN A N 1
ATOM 783 C CA . GLN A 1 99 ? 12.476 3.823 -9.465 1.00 74.06 99 GLN A CA 1
ATOM 784 C C . GLN A 1 99 ? 11.313 4.806 -9.644 1.00 74.06 99 GLN A C 1
ATOM 786 O O . GLN A 1 99 ? 10.508 4.996 -8.733 1.00 74.06 99 GLN A O 1
ATOM 791 N N . ALA A 1 100 ? 11.210 5.447 -10.808 1.00 75.56 100 ALA A N 1
ATOM 792 C CA . ALA A 1 100 ? 10.074 6.306 -11.109 1.00 75.56 100 ALA A CA 1
ATOM 793 C C . ALA A 1 100 ? 8.792 5.465 -11.152 1.00 75.56 100 ALA A C 1
ATOM 795 O O . ALA A 1 100 ? 8.750 4.426 -11.811 1.00 75.56 100 ALA A O 1
ATOM 796 N N . PHE A 1 101 ? 7.737 5.917 -10.479 1.00 77.62 101 PHE A N 1
ATOM 797 C CA . PHE A 1 101 ? 6.474 5.191 -10.418 1.00 77.62 101 PHE A CA 1
ATOM 798 C C . PHE A 1 101 ? 5.280 6.134 -10.546 1.00 77.62 101 PHE A C 1
ATOM 800 O O . PHE A 1 101 ? 5.343 7.296 -10.149 1.00 77.62 101 PHE A O 1
ATOM 807 N N . ASN A 1 102 ? 4.185 5.606 -11.087 1.00 79.56 102 ASN A N 1
ATOM 808 C CA . ASN A 1 102 ? 2.861 6.217 -11.008 1.00 79.56 102 ASN A CA 1
ATOM 809 C C . ASN A 1 102 ? 1.988 5.342 -10.108 1.00 79.56 102 ASN A C 1
ATOM 811 O O . ASN A 1 102 ? 2.073 4.117 -10.187 1.00 79.56 102 ASN A O 1
ATOM 815 N N . SER A 1 103 ? 1.149 5.953 -9.271 1.00 80.38 103 SER A N 1
ATOM 816 C CA . SER A 1 103 ? 0.254 5.215 -8.377 1.00 80.38 103 SER A CA 1
ATOM 817 C C . SER A 1 103 ? -1.183 5.713 -8.478 1.00 80.38 103 SER A C 1
ATOM 819 O O . SER A 1 103 ? -1.442 6.884 -8.753 1.00 80.38 103 SER A O 1
ATOM 821 N N . THR A 1 104 ? -2.135 4.807 -8.294 1.00 85.00 104 THR A N 1
ATOM 822 C CA . THR A 1 104 ? -3.557 5.133 -8.176 1.00 85.00 104 THR A CA 1
ATOM 823 C C . THR A 1 104 ? -4.162 4.232 -7.117 1.00 85.00 104 THR A C 1
ATOM 825 O O . THR A 1 104 ? -4.068 3.011 -7.224 1.00 85.00 104 THR A O 1
ATOM 828 N N . CYS A 1 105 ? -4.771 4.837 -6.102 1.00 82.38 105 CYS A N 1
ATOM 829 C CA . CYS A 1 105 ? -5.374 4.130 -4.980 1.00 82.38 105 CYS A CA 1
ATOM 830 C C . CYS A 1 105 ? -6.887 4.327 -4.969 1.00 82.38 105 CYS A C 1
ATOM 832 O O . CYS A 1 105 ? -7.380 5.422 -5.246 1.00 82.38 105 CYS A O 1
ATOM 834 N N . LYS A 1 106 ? -7.618 3.269 -4.623 1.00 83.25 106 LYS A N 1
ATOM 835 C CA . LYS A 1 106 ? -9.058 3.300 -4.370 1.00 83.25 106 LYS A CA 1
ATOM 836 C C . LYS A 1 106 ? -9.334 2.730 -2.984 1.00 83.25 106 LYS A C 1
ATOM 838 O O . LYS A 1 106 ? -8.801 1.683 -2.621 1.00 83.25 106 LYS A O 1
ATOM 843 N N . VAL A 1 107 ? -10.156 3.444 -2.220 1.00 77.50 107 VAL A N 1
ATOM 844 C CA . VAL A 1 107 ? -10.646 2.995 -0.914 1.00 77.50 107 VAL A CA 1
ATOM 845 C C . VAL A 1 107 ? -11.992 2.317 -1.125 1.00 77.50 107 VAL A C 1
ATOM 847 O O . VAL A 1 107 ? -12.885 2.884 -1.753 1.00 77.50 107 VAL A O 1
ATOM 850 N N . THR A 1 108 ? -12.116 1.108 -0.599 1.00 72.81 108 THR A N 1
ATOM 851 C CA . THR A 1 108 ? -13.359 0.337 -0.529 1.00 72.81 108 THR A CA 1
ATOM 852 C C . THR A 1 108 ? -13.758 0.227 0.939 1.00 72.81 108 THR A C 1
ATOM 854 O O . THR A 1 108 ? -12.932 -0.152 1.778 1.00 72.81 108 THR A O 1
ATOM 857 N N . PHE A 1 109 ? -14.994 0.638 1.228 1.00 58.94 109 PHE A N 1
ATOM 858 C CA . PHE A 1 109 ? -15.613 0.635 2.555 1.00 58.94 109 PHE A CA 1
ATOM 859 C C . PHE A 1 109 ? -16.478 -0.607 2.746 1.00 58.94 109 PHE A C 1
ATOM 861 O O . PHE A 1 109 ? -17.030 -1.087 1.728 1.00 58.94 109 PHE A O 1
#

InterPro domains:
  IPR055276 NHL41-like [PTHR48436] (14-108)

pLDDT: mean 70.54, std 10.67, range [32.28, 86.12]

Sequence (109 aa):
MDMKFSILPFAFSNGPELYAESGLTVFPLQLEVKNKPMYGAGRSMEDMLDFGRGLPILIQVTLSSSFEVVPALVKPKFHHRVECIVVFKKTYNKKHHSQAFNSTCKVTF

Secondary structure (DSSP, 8-state):
--------------PPP-PPPSS---PPP-----S---TTTHHHHHHHHHTTS-EEEEEEEEEEEE--SBTTTB--EEEEEEEEEEEEEEEEETTTTEEEEEEEEEEE-

Organism: Medicago truncatula (NCBI:txid3880)